Protein AF-A0A953NSC0-F1 (afdb_monomer_lite)

Radius of gyration: 33.38 Å; chains: 1; bounding box: 67×39×106 Å

Sequence (121 aa):
MSVDGAHSLRSRTGDKSFRGQRAGSAKAGRRREHPPHIDALIRLVSVRIVRLAELILRIGTLTFQDRFGVRPTDLRILVMLGAYQPISVNEVSRRTHIDKAWISRSLRGLLHRQLITKPAH

Foldseek 3Di:
DDDDDDDDDDDDDDDDPPDDPPPPPPPPPPPPPDDPVVVVVCPDPVNVVVVVVVVVLQVVCVVVCVPQVADSVLVLLVVCCVPPPVDDLVRSCVVVVNDSVVSVVSVVVCVVSVVDDDPDD

Structure (mmCIF, N/CA/C/O backbone):
data_AF-A0A953NSC0-F1
#
_entry.id   AF-A0A953NSC0-F1
#
loop_
_atom_site.group_PDB
_atom_site.id
_atom_site.type_symbol
_atom_site.label_atom_id
_atom_site.label_alt_id
_atom_site.label_comp_id
_atom_site.label_asym_id
_atom_site.label_entity_id
_atom_site.label_seq_id
_atom_site.pdbx_PDB_ins_code
_atom_site.Cartn_x
_atom_site.Cartn_y
_atom_site.Cartn_z
_atom_site.occupancy
_atom_site.B_iso_or_equiv
_atom_site.auth_seq_id
_atom_site.auth_comp_id
_atom_site.auth_asym_id
_atom_site.auth_atom_id
_atom_site.pdbx_PDB_model_num
ATOM 1 N N . MET A 1 1 ? -46.431 -26.267 -74.997 1.00 28.23 1 MET A N 1
ATOM 2 C CA . MET A 1 1 ? -45.895 -27.252 -75.961 1.00 28.23 1 MET A CA 1
ATOM 3 C C . MET A 1 1 ? -45.558 -26.484 -77.237 1.00 28.23 1 MET A C 1
ATOM 5 O O . MET A 1 1 ? -46.385 -25.671 -77.619 1.00 28.23 1 MET A O 1
ATOM 9 N N . SER A 1 2 ? -44.362 -26.708 -77.803 1.00 26.59 2 SER A N 1
ATOM 10 C CA . SER A 1 2 ? -43.721 -26.027 -78.961 1.00 26.59 2 SER A CA 1
ATOM 11 C C . SER A 1 2 ? -43.294 -24.565 -78.761 1.00 26.59 2 SER A C 1
ATOM 13 O O . SER A 1 2 ? -44.138 -23.693 -78.625 1.00 26.59 2 SER A O 1
ATOM 15 N N . VAL A 1 3 ? -42.021 -24.316 -78.422 1.00 35.12 3 VAL A N 1
ATOM 16 C CA . VAL A 1 3 ? -40.799 -24.098 -79.250 1.00 35.12 3 VAL A CA 1
ATOM 17 C C . VAL A 1 3 ? -40.758 -22.749 -79.968 1.00 35.12 3 VAL A C 1
ATOM 19 O O . VAL A 1 3 ? -41.579 -22.512 -80.841 1.00 35.12 3 VAL A O 1
ATOM 22 N N . ASP A 1 4 ? -39.743 -21.932 -79.654 1.00 32.50 4 ASP A N 1
ATOM 23 C CA . ASP A 1 4 ? -38.923 -21.294 -80.691 1.00 32.50 4 ASP A CA 1
ATOM 24 C C . ASP A 1 4 ? -37.557 -20.797 -80.163 1.00 32.50 4 ASP A C 1
ATOM 26 O O . ASP A 1 4 ? -37.447 -20.333 -79.027 1.00 32.50 4 ASP A O 1
ATOM 30 N N . GLY A 1 5 ? -36.538 -20.872 -81.027 1.00 35.00 5 GLY A N 1
ATOM 31 C CA . GLY A 1 5 ? -35.432 -19.910 -81.066 1.00 35.00 5 GLY A CA 1
ATOM 32 C C . GLY A 1 5 ? -34.146 -20.187 -80.280 1.00 35.00 5 GLY A C 1
ATOM 33 O O . GLY A 1 5 ? -33.840 -19.491 -79.316 1.00 35.00 5 GLY A O 1
ATOM 34 N N . ALA A 1 6 ? -33.308 -21.107 -80.767 1.00 31.47 6 ALA A N 1
ATOM 35 C CA . ALA A 1 6 ? -31.874 -21.133 -80.464 1.00 31.47 6 ALA A CA 1
ATOM 36 C C . ALA A 1 6 ? -31.083 -20.263 -81.461 1.00 31.47 6 ALA A C 1
ATOM 38 O O . ALA A 1 6 ? -31.287 -20.399 -82.660 1.00 31.47 6 ALA A O 1
ATOM 39 N N . HIS A 1 7 ? -30.168 -19.418 -80.966 1.00 34.94 7 HIS A N 1
ATOM 40 C CA . HIS A 1 7 ? -28.773 -19.207 -81.421 1.00 34.94 7 HIS A CA 1
ATOM 41 C C . HIS A 1 7 ? -28.246 -17.877 -80.840 1.00 34.94 7 HIS A C 1
ATOM 43 O O . HIS A 1 7 ? -28.699 -16.795 -81.177 1.00 34.94 7 HIS A O 1
ATOM 49 N N . SER A 1 8 ? -27.407 -17.942 -79.805 1.00 35.19 8 SER A N 1
ATOM 50 C CA . SER A 1 8 ? -25.935 -17.911 -79.887 1.00 35.19 8 SER A CA 1
ATOM 51 C C . SER A 1 8 ? -25.354 -16.501 -80.054 1.00 35.19 8 SER A C 1
ATOM 53 O O . SER A 1 8 ? -25.203 -15.999 -81.164 1.00 35.19 8 SER A O 1
ATOM 55 N N . LEU A 1 9 ? -24.867 -15.950 -78.939 1.00 36.09 9 LEU A N 1
ATOM 56 C CA . LEU A 1 9 ? -23.635 -15.169 -78.930 1.00 36.09 9 LEU A CA 1
ATOM 57 C C . LEU A 1 9 ? -22.701 -15.749 -77.864 1.00 36.09 9 LEU A C 1
ATOM 59 O O . LEU A 1 9 ? -22.954 -15.723 -76.661 1.00 36.09 9 LEU A O 1
ATOM 63 N N . ARG A 1 10 ? -21.640 -16.367 -78.381 1.00 35.72 10 ARG A N 1
ATOM 64 C CA . ARG A 1 10 ? -20.483 -16.911 -77.679 1.00 35.72 10 ARG A CA 1
ATOM 65 C C . ARG A 1 10 ? -19.761 -15.825 -76.876 1.00 35.72 10 ARG A C 1
ATOM 67 O O . ARG A 1 10 ? -19.436 -14.785 -77.424 1.00 35.72 10 ARG A O 1
ATOM 74 N N . SER A 1 11 ? -19.413 -16.203 -75.643 1.00 38.94 11 SER A N 1
ATOM 75 C CA . SER A 1 11 ? -18.080 -16.137 -75.010 1.00 38.94 11 SER A CA 1
ATOM 76 C C . SER A 1 11 ? -17.317 -14.800 -75.057 1.00 38.94 11 SER A C 1
ATOM 78 O O . SER A 1 11 ? -17.037 -14.272 -76.122 1.00 38.94 11 SER A O 1
ATOM 80 N N . ARG A 1 12 ? -16.768 -14.296 -73.955 1.00 38.84 12 ARG A N 1
ATOM 81 C CA . ARG A 1 12 ? -15.705 -14.953 -73.182 1.00 38.84 12 ARG A CA 1
ATOM 82 C C . ARG A 1 12 ? -15.463 -14.131 -71.907 1.00 38.84 12 ARG A C 1
ATOM 84 O O . ARG A 1 12 ? -15.381 -12.916 -71.991 1.00 38.84 12 ARG A O 1
ATOM 91 N N . THR A 1 13 ? -15.317 -14.850 -70.792 1.00 38.50 13 THR A N 1
ATOM 92 C CA . THR A 1 13 ? -14.161 -14.780 -69.871 1.00 38.50 13 THR A CA 1
ATOM 93 C C . THR A 1 13 ? -13.780 -13.393 -69.335 1.00 38.50 13 THR A C 1
ATOM 95 O O . THR A 1 13 ? -13.390 -12.520 -70.085 1.00 38.50 13 THR A O 1
ATOM 98 N N . GLY A 1 14 ? -13.738 -13.125 -68.039 1.00 36.66 14 GLY A N 1
ATOM 99 C CA . GLY A 1 14 ? -13.694 -13.993 -66.882 1.00 36.66 14 GLY A CA 1
ATOM 100 C C . GLY A 1 14 ? -13.099 -13.204 -65.716 1.00 36.66 14 GLY A C 1
ATOM 101 O O . GLY A 1 14 ? -12.628 -12.083 -65.873 1.00 36.66 14 GLY A O 1
ATOM 102 N N . ASP A 1 15 ? -13.100 -13.873 -64.579 1.00 40.59 15 ASP A N 1
ATOM 103 C CA . ASP A 1 15 ? -12.373 -13.560 -63.359 1.00 40.59 15 ASP A CA 1
ATOM 104 C C . ASP A 1 15 ? -12.991 -12.562 -62.365 1.00 40.59 15 ASP A C 1
ATOM 106 O O . ASP A 1 15 ? -13.062 -11.344 -62.526 1.00 40.59 15 ASP A O 1
ATOM 110 N N . LYS A 1 16 ? -13.426 -13.172 -61.265 1.00 50.53 16 LYS A N 1
ATOM 111 C CA . LYS A 1 16 ? -13.899 -12.559 -60.038 1.00 50.53 16 LYS A CA 1
ATOM 112 C C . LYS A 1 16 ? -12.666 -12.231 -59.200 1.00 50.53 16 LYS A C 1
ATOM 114 O O . LYS A 1 16 ? -12.205 -13.084 -58.448 1.00 50.53 16 LYS A O 1
ATOM 119 N N . SER A 1 17 ? -12.182 -10.994 -59.229 1.00 41.62 17 SER A N 1
ATOM 120 C CA . SER A 1 17 ? -11.250 -10.528 -58.196 1.00 41.62 17 SER A CA 1
ATOM 121 C C . SER A 1 17 ? -12.015 -9.838 -57.064 1.00 41.62 17 SER A C 1
ATOM 123 O O . SER A 1 17 ? -12.226 -8.628 -57.020 1.00 41.62 17 SER A O 1
ATOM 125 N N . PHE A 1 18 ? -12.439 -10.651 -56.095 1.00 40.41 18 PHE A N 1
ATOM 126 C CA . PHE A 1 18 ? -12.735 -10.184 -54.745 1.00 40.41 18 PHE A CA 1
ATOM 127 C C . PHE A 1 18 ? -11.445 -9.593 -54.155 1.00 40.41 18 PHE A C 1
ATOM 129 O O . PHE A 1 18 ? -10.585 -10.315 -53.656 1.00 40.41 18 PHE A O 1
ATOM 136 N N . ARG A 1 19 ? -11.303 -8.266 -54.186 1.00 46.50 19 ARG A N 1
ATOM 137 C CA . ARG A 1 19 ? -10.311 -7.557 -53.367 1.00 46.50 19 ARG A CA 1
ATOM 138 C C . ARG A 1 19 ? -10.987 -6.464 -52.558 1.00 46.50 19 ARG A C 1
ATOM 140 O O . ARG A 1 19 ? -10.723 -5.278 -52.713 1.00 46.50 19 ARG A O 1
ATOM 147 N N . GLY A 1 20 ? -11.856 -6.899 -51.647 1.00 43.19 20 GLY A N 1
ATOM 148 C CA . GLY A 1 20 ? -12.209 -6.098 -50.484 1.00 43.19 20 GLY A CA 1
ATOM 149 C C . GLY A 1 20 ? -10.935 -5.820 -49.692 1.00 43.19 20 GLY A C 1
ATOM 150 O O . GLY A 1 20 ? -10.330 -6.733 -49.130 1.00 43.19 20 GLY A O 1
ATOM 151 N N . GLN A 1 21 ? -10.508 -4.560 -49.688 1.00 52.69 21 GLN A N 1
ATOM 152 C CA . GLN A 1 21 ? -9.470 -4.046 -48.805 1.00 52.69 21 GLN A CA 1
ATOM 153 C C . GLN A 1 21 ? -9.892 -4.273 -47.350 1.00 52.69 21 GLN A C 1
ATOM 155 O O . GLN A 1 21 ? -10.543 -3.441 -46.728 1.00 52.69 21 GLN A O 1
ATOM 160 N N . ARG A 1 22 ? -9.481 -5.399 -46.768 1.00 48.12 22 ARG A N 1
ATOM 161 C CA . ARG A 1 22 ? -9.311 -5.504 -45.321 1.00 48.12 22 ARG A CA 1
ATOM 162 C C . ARG A 1 22 ? -7.954 -4.908 -44.976 1.00 48.12 22 ARG A C 1
ATOM 164 O O . ARG A 1 22 ? -7.007 -5.626 -44.683 1.00 48.12 22 ARG A O 1
ATOM 171 N N . ALA A 1 23 ? -7.873 -3.581 -44.972 1.00 48.88 23 ALA A N 1
ATOM 172 C CA . ALA A 1 23 ? -6.820 -2.863 -44.259 1.00 48.88 23 ALA A CA 1
ATOM 173 C C . ALA A 1 23 ? -7.124 -2.869 -42.748 1.00 48.88 23 ALA A C 1
ATOM 175 O O . ALA A 1 23 ? -7.148 -1.841 -42.083 1.00 48.88 23 ALA A O 1
ATOM 176 N N . GLY A 1 24 ? -7.358 -4.060 -42.193 1.00 43.84 24 GLY A N 1
ATOM 177 C CA . GLY A 1 24 ? -7.169 -4.315 -40.775 1.00 43.84 24 GLY A CA 1
ATOM 178 C C . GLY A 1 24 ? -5.680 -4.526 -40.568 1.00 43.84 24 GLY A C 1
ATOM 179 O O . GLY A 1 24 ? -5.243 -5.658 -40.385 1.00 43.84 24 GLY A O 1
ATOM 180 N N . SER A 1 25 ? -4.897 -3.447 -40.678 1.00 51.19 25 SER A N 1
ATOM 181 C CA . SER A 1 25 ? -3.518 -3.466 -40.208 1.00 51.19 25 SER A CA 1
ATOM 182 C C . SER A 1 25 ? -3.596 -3.773 -38.725 1.00 51.19 25 SER A C 1
ATOM 184 O O . SER A 1 25 ? -4.056 -2.960 -37.917 1.00 51.19 25 SER A O 1
ATOM 186 N N . ALA A 1 26 ? -3.253 -5.013 -38.401 1.00 50.41 26 ALA A N 1
ATOM 187 C CA . ALA A 1 26 ? -3.058 -5.461 -37.052 1.00 50.41 26 ALA A CA 1
ATOM 188 C C . ALA A 1 26 ? -2.252 -4.381 -36.325 1.00 50.41 26 ALA A C 1
ATOM 190 O O . ALA A 1 26 ? -1.131 -4.057 -36.720 1.00 50.41 26 ALA A O 1
ATOM 191 N N . LYS A 1 27 ? -2.794 -3.854 -35.224 1.00 52.59 27 LYS A N 1
ATOM 192 C CA . LYS A 1 27 ? -1.971 -3.337 -34.128 1.00 52.59 27 LYS A CA 1
ATOM 193 C C . LYS A 1 27 ? -1.177 -4.525 -33.566 1.00 52.59 27 LYS A C 1
ATOM 195 O O . LYS A 1 27 ? -1.391 -4.949 -32.437 1.00 52.59 27 LYS A O 1
ATOM 200 N N . ALA A 1 28 ? -0.282 -5.094 -34.374 1.00 50.09 28 ALA A N 1
ATOM 201 C CA . ALA A 1 28 ? 0.858 -5.841 -33.903 1.00 50.09 28 ALA A CA 1
ATOM 202 C C . ALA A 1 28 ? 1.559 -4.866 -32.966 1.00 50.09 28 ALA A C 1
ATOM 204 O O . ALA A 1 28 ? 1.994 -3.791 -33.388 1.00 50.09 28 ALA A O 1
ATOM 205 N N . GLY A 1 29 ? 1.472 -5.158 -31.667 1.00 50.88 29 GLY A N 1
ATOM 206 C CA . GLY A 1 29 ? 1.947 -4.271 -30.623 1.00 50.88 29 GLY A CA 1
ATOM 207 C C . GLY A 1 29 ? 3.334 -3.795 -31.004 1.00 50.88 29 GLY A C 1
ATOM 208 O O . GLY A 1 29 ? 4.211 -4.625 -31.232 1.00 50.88 29 GLY A O 1
ATOM 209 N N . ARG A 1 30 ? 3.507 -2.472 -31.131 1.00 58.94 30 ARG A N 1
ATOM 210 C CA . ARG A 1 30 ? 4.827 -1.860 -31.267 1.00 58.94 30 ARG A CA 1
ATOM 211 C C . ARG A 1 30 ? 5.684 -2.486 -30.180 1.00 58.94 30 ARG A C 1
ATOM 213 O O . ARG A 1 30 ? 5.488 -2.180 -29.001 1.00 58.94 30 ARG A O 1
ATOM 220 N N . ARG A 1 31 ? 6.566 -3.407 -30.566 1.00 60.00 31 ARG A N 1
ATOM 221 C CA . ARG A 1 31 ? 7.624 -3.910 -29.706 1.00 60.00 31 ARG A CA 1
ATOM 222 C C . ARG A 1 31 ? 8.379 -2.642 -29.354 1.00 60.00 31 ARG A C 1
ATOM 224 O O . ARG A 1 31 ? 8.949 -2.013 -30.236 1.00 60.00 31 ARG A O 1
ATOM 231 N N . ARG A 1 32 ? 8.181 -2.138 -28.135 1.00 68.38 32 ARG A N 1
ATOM 232 C CA . ARG A 1 32 ? 8.808 -0.889 -27.710 1.00 68.38 32 ARG A CA 1
ATOM 233 C C . ARG A 1 32 ? 10.295 -1.199 -27.673 1.00 68.38 32 ARG A C 1
ATOM 235 O O . ARG A 1 32 ? 10.747 -1.887 -26.763 1.00 68.38 32 ARG A O 1
ATOM 242 N N . GLU A 1 33 ? 11.000 -0.812 -28.725 1.00 73.38 33 GLU A N 1
ATOM 243 C CA . GLU A 1 33 ? 12.450 -0.879 -28.782 1.00 73.38 33 GLU A CA 1
ATOM 244 C C . GLU A 1 33 ? 12.944 0.184 -27.810 1.00 73.38 33 GLU A C 1
ATOM 246 O O . GLU A 1 33 ? 12.802 1.384 -28.048 1.00 73.38 33 GLU A O 1
ATOM 251 N N . HIS A 1 34 ? 13.381 -0.260 -26.634 1.00 77.44 34 HIS A N 1
ATOM 252 C CA . HIS A 1 34 ? 13.963 0.641 -25.658 1.00 77.44 34 HIS A CA 1
ATOM 253 C C . HIS A 1 34 ? 15.433 0.865 -26.026 1.00 77.44 34 HIS A C 1
ATOM 255 O O . HIS A 1 34 ? 16.075 -0.028 -26.582 1.00 77.44 34 HIS A O 1
ATOM 261 N N . PRO A 1 35 ? 15.999 2.034 -25.696 1.00 84.44 35 PRO A N 1
ATOM 262 C CA . PRO A 1 35 ? 17.437 2.229 -25.781 1.00 84.44 35 PRO A CA 1
ATOM 263 C C . PRO A 1 35 ? 18.201 1.134 -25.003 1.00 84.44 35 PRO A C 1
ATOM 265 O O . PRO A 1 35 ? 17.733 0.723 -23.935 1.00 84.44 35 PRO A O 1
ATOM 268 N N . PRO A 1 36 ? 19.400 0.708 -25.447 1.00 81.75 36 PRO A N 1
ATOM 269 C CA . PRO A 1 36 ? 20.133 -0.416 -24.846 1.00 81.75 36 PRO A CA 1
ATOM 270 C C . PRO A 1 36 ? 20.381 -0.287 -23.333 1.00 81.75 36 PRO A C 1
ATOM 272 O O . PRO A 1 36 ? 20.369 -1.278 -22.603 1.00 81.75 36 PRO A O 1
ATOM 275 N N . HIS A 1 37 ? 20.563 0.941 -22.838 1.00 85.19 37 HIS A N 1
ATOM 276 C CA . HIS A 1 37 ? 20.753 1.209 -21.412 1.00 85.19 37 HIS A CA 1
ATOM 277 C C . HIS A 1 37 ? 19.481 0.955 -20.584 1.00 85.19 37 HIS A C 1
ATOM 279 O O . HIS A 1 37 ? 19.568 0.503 -19.446 1.00 85.19 37 HIS A O 1
ATOM 285 N N . ILE A 1 38 ? 18.291 1.178 -21.150 1.00 87.06 38 ILE A N 1
ATOM 286 C CA . ILE A 1 38 ? 17.016 0.872 -20.489 1.00 87.06 38 ILE A CA 1
ATOM 287 C C . ILE A 1 38 ? 16.803 -0.640 -20.419 1.00 87.06 38 ILE A C 1
ATOM 289 O O . ILE A 1 38 ? 16.382 -1.151 -19.381 1.00 87.06 38 ILE A O 1
ATOM 293 N N . ASP A 1 39 ? 17.145 -1.372 -21.480 1.00 85.56 39 ASP A N 1
ATOM 294 C CA . ASP A 1 39 ? 17.072 -2.835 -21.476 1.00 85.56 39 ASP A CA 1
ATOM 295 C C . ASP A 1 39 ? 17.994 -3.448 -20.416 1.00 85.56 39 ASP A C 1
ATOM 297 O O . ASP A 1 39 ? 17.608 -4.408 -19.745 1.00 85.56 39 ASP A O 1
ATOM 301 N N . ALA A 1 40 ? 19.180 -2.870 -20.208 1.00 86.06 40 ALA A N 1
ATOM 302 C CA . ALA A 1 40 ? 20.071 -3.269 -19.123 1.00 86.06 40 ALA A CA 1
ATOM 303 C C . ALA A 1 40 ? 19.413 -3.074 -17.743 1.00 86.06 40 ALA A C 1
ATOM 305 O O . ALA A 1 40 ? 19.425 -3.998 -16.929 1.00 86.06 40 ALA A O 1
ATOM 306 N N . LEU A 1 41 ? 18.755 -1.931 -17.504 1.00 87.50 41 LEU A N 1
ATOM 307 C CA . LEU A 1 41 ? 18.015 -1.674 -16.260 1.00 87.50 41 LEU A CA 1
ATOM 308 C C . LEU A 1 41 ? 16.838 -2.642 -16.066 1.00 87.50 41 LEU A C 1
ATOM 310 O O . LEU A 1 41 ? 16.621 -3.138 -14.962 1.00 87.50 41 LEU A O 1
ATOM 314 N N . ILE A 1 42 ? 16.095 -2.959 -17.130 1.00 86.19 42 ILE A N 1
ATOM 315 C CA . ILE A 1 42 ? 14.975 -3.915 -17.085 1.00 86.19 42 ILE A CA 1
ATOM 316 C C . ILE A 1 42 ? 15.461 -5.332 -16.745 1.00 86.19 42 ILE A C 1
ATOM 318 O O . ILE A 1 42 ? 14.743 -6.097 -16.095 1.00 86.19 42 ILE A O 1
ATOM 322 N N . ARG A 1 43 ? 16.674 -5.696 -17.177 1.00 88.62 43 ARG A N 1
ATOM 323 C CA . ARG A 1 43 ? 17.275 -7.012 -16.920 1.00 88.62 43 ARG A CA 1
ATOM 324 C C . ARG A 1 43 ? 17.820 -7.169 -15.503 1.00 88.62 43 ARG A C 1
ATOM 326 O O . ARG A 1 43 ? 18.037 -8.311 -15.096 1.00 88.62 43 ARG A O 1
ATOM 333 N N . LEU A 1 44 ? 17.997 -6.082 -14.747 1.00 94.88 44 LEU A N 1
ATOM 334 C CA . LEU A 1 44 ? 18.451 -6.152 -13.360 1.00 94.88 44 LEU A CA 1
ATOM 335 C C . LEU A 1 44 ? 17.522 -7.041 -12.530 1.00 94.88 44 LEU A C 1
ATOM 337 O O . LEU A 1 44 ? 16.304 -6.842 -12.482 1.00 94.88 44 LEU A O 1
ATOM 341 N N . VAL A 1 45 ? 18.118 -8.007 -11.830 1.00 91.06 45 VAL A N 1
ATOM 342 C CA . VAL A 1 45 ? 17.391 -8.962 -10.984 1.00 91.06 45 VAL A CA 1
ATOM 343 C C . VAL A 1 45 ? 16.551 -8.224 -9.941 1.00 91.06 45 VAL A C 1
ATOM 345 O O . VAL A 1 45 ? 15.370 -8.526 -9.791 1.00 91.06 45 VAL A O 1
ATOM 348 N N . SER A 1 46 ? 17.105 -7.187 -9.308 1.00 89.75 46 SER A N 1
ATOM 349 C CA . SER A 1 46 ? 16.401 -6.372 -8.312 1.00 89.75 46 SER A CA 1
ATOM 350 C C . SER A 1 46 ? 15.127 -5.733 -8.871 1.00 89.75 46 SER A C 1
ATOM 352 O O . SER A 1 46 ? 14.075 -5.804 -8.241 1.00 89.75 46 SER A O 1
ATOM 354 N N . VAL A 1 47 ? 15.180 -5.177 -10.087 1.00 91.25 47 VAL A N 1
ATOM 355 C CA . VAL A 1 47 ? 14.015 -4.555 -10.743 1.00 91.25 47 VAL A CA 1
ATOM 356 C C . VAL A 1 47 ? 12.942 -5.600 -11.051 1.00 91.25 47 VAL A C 1
ATOM 358 O O . VAL A 1 47 ? 11.750 -5.353 -10.860 1.00 91.25 47 VAL A O 1
ATOM 361 N N . ARG A 1 48 ? 13.349 -6.794 -11.491 1.00 91.25 48 ARG A N 1
ATOM 362 C CA . ARG A 1 48 ? 12.420 -7.898 -11.763 1.00 91.25 48 ARG A CA 1
ATOM 363 C C . ARG A 1 48 ? 11.766 -8.418 -10.487 1.00 91.25 48 ARG A C 1
ATOM 365 O O . ARG A 1 48 ? 10.563 -8.656 -10.503 1.00 91.25 48 ARG A O 1
ATOM 372 N N . ILE A 1 49 ? 12.519 -8.546 -9.395 1.00 94.69 49 ILE A N 1
ATOM 373 C CA . ILE A 1 49 ? 11.988 -8.958 -8.089 1.00 94.69 49 ILE A CA 1
ATOM 374 C C . ILE A 1 49 ? 10.966 -7.940 -7.583 1.00 94.69 49 ILE A C 1
ATOM 376 O O . ILE A 1 49 ? 9.866 -8.336 -7.206 1.00 94.69 49 ILE A O 1
ATOM 380 N N . VAL A 1 50 ? 11.285 -6.642 -7.632 1.00 91.00 50 VAL A N 1
ATOM 381 C CA . VAL A 1 50 ? 10.345 -5.581 -7.234 1.00 91.00 50 VAL A CA 1
ATOM 382 C C . VAL A 1 50 ? 9.059 -5.673 -8.052 1.00 91.00 50 VAL A C 1
ATOM 384 O O . VAL A 1 50 ? 7.974 -5.738 -7.479 1.00 91.00 50 VAL A O 1
ATOM 387 N N . ARG A 1 51 ? 9.169 -5.792 -9.381 1.00 90.50 51 ARG A N 1
ATOM 388 C CA . ARG A 1 51 ? 8.002 -5.917 -10.264 1.00 90.50 51 ARG A CA 1
ATOM 389 C C . ARG A 1 51 ? 7.174 -7.169 -9.968 1.00 90.50 51 ARG A C 1
ATOM 391 O O . ARG A 1 51 ? 5.950 -7.103 -9.977 1.00 90.50 51 ARG A O 1
ATOM 398 N N . LEU A 1 52 ? 7.816 -8.309 -9.710 1.00 93.25 52 LEU A N 1
ATOM 399 C CA . LEU A 1 52 ? 7.116 -9.540 -9.336 1.00 93.25 52 LEU A CA 1
ATOM 400 C C . LEU A 1 52 ? 6.387 -9.386 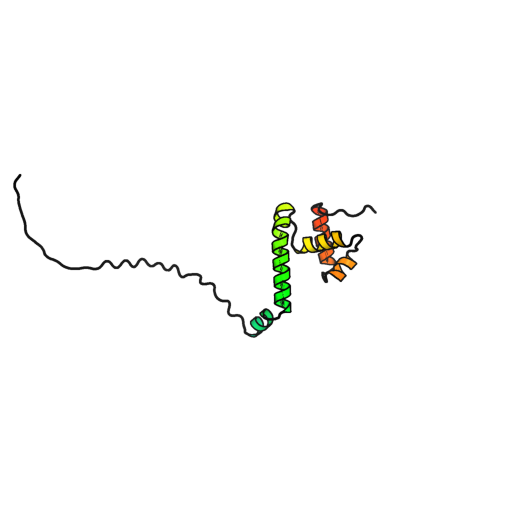-8.000 1.00 93.25 52 LEU A C 1
ATOM 402 O O . LEU A 1 52 ? 5.216 -9.743 -7.907 1.00 93.25 52 LEU A O 1
ATOM 406 N N . ALA A 1 53 ? 7.039 -8.807 -6.991 1.00 89.06 53 ALA A N 1
ATOM 407 C CA . ALA A 1 53 ? 6.423 -8.551 -5.695 1.00 89.06 53 ALA A CA 1
ATOM 408 C C . ALA A 1 53 ? 5.214 -7.607 -5.815 1.00 89.06 53 ALA A C 1
ATOM 410 O O . ALA A 1 53 ? 4.174 -7.854 -5.208 1.00 89.06 53 ALA A O 1
ATOM 411 N N . GLU A 1 54 ? 5.319 -6.556 -6.632 1.00 87.19 54 GLU A N 1
ATOM 412 C CA . GLU A 1 54 ? 4.210 -5.642 -6.927 1.00 87.19 54 GLU A CA 1
ATOM 413 C C . GLU A 1 54 ? 3.048 -6.341 -7.639 1.00 87.19 54 GLU A C 1
ATOM 415 O O . GLU A 1 54 ? 1.892 -6.100 -7.295 1.00 87.19 54 GLU A O 1
ATOM 420 N N . LEU A 1 55 ? 3.333 -7.228 -8.598 1.00 89.00 55 LEU A N 1
ATOM 421 C CA . LEU A 1 55 ? 2.305 -8.006 -9.292 1.00 89.00 55 LEU A CA 1
ATOM 422 C C . LEU A 1 55 ? 1.589 -8.973 -8.349 1.00 89.00 55 LEU A C 1
ATOM 424 O O . LEU A 1 55 ? 0.361 -8.999 -8.343 1.00 89.00 55 LEU A O 1
ATOM 428 N N . ILE A 1 56 ? 2.329 -9.717 -7.524 1.00 88.75 56 ILE A N 1
ATOM 429 C CA . ILE A 1 56 ? 1.751 -10.623 -6.519 1.00 88.75 56 ILE A CA 1
ATOM 430 C C . 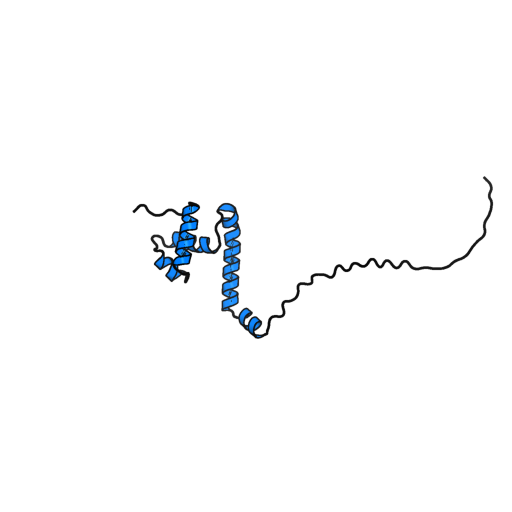ILE A 1 56 ? 0.865 -9.833 -5.554 1.00 88.75 56 ILE A C 1
ATOM 432 O O . ILE A 1 56 ? -0.271 -10.224 -5.294 1.00 88.75 56 ILE A O 1
ATOM 436 N N . LEU A 1 57 ? 1.347 -8.684 -5.076 1.00 83.69 57 LEU A N 1
ATOM 437 C CA . LEU A 1 57 ? 0.579 -7.825 -4.183 1.00 83.69 57 LEU A CA 1
ATOM 438 C C . LEU A 1 57 ? -0.689 -7.290 -4.862 1.00 83.69 57 LEU A C 1
ATOM 440 O O . LEU A 1 57 ? -1.751 -7.281 -4.248 1.00 83.69 57 LEU A O 1
ATOM 444 N N . ARG A 1 58 ? -0.603 -6.888 -6.136 1.00 83.50 58 ARG A N 1
ATOM 445 C CA . ARG A 1 58 ? -1.755 -6.423 -6.919 1.00 83.50 58 ARG A CA 1
ATOM 446 C C . ARG A 1 58 ? -2.790 -7.528 -7.124 1.00 83.50 58 ARG A C 1
ATOM 448 O O . ARG A 1 58 ? -3.980 -7.262 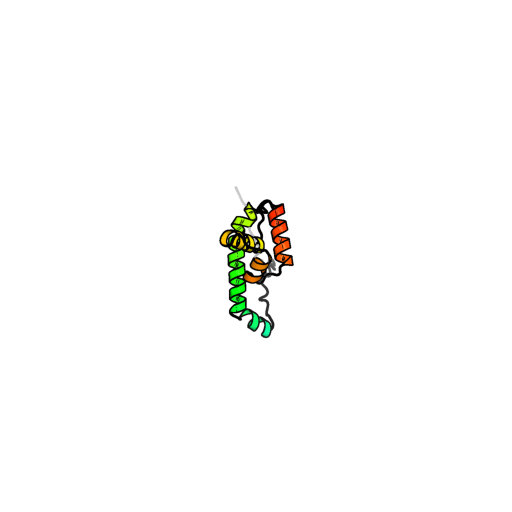-6.994 1.00 83.50 58 ARG A O 1
ATOM 455 N N . ILE A 1 59 ? -2.357 -8.755 -7.403 1.00 84.75 59 ILE A N 1
ATOM 456 C CA . ILE A 1 59 ? -3.258 -9.912 -7.496 1.00 84.75 59 ILE A CA 1
ATOM 457 C C . ILE A 1 59 ? -3.927 -10.155 -6.142 1.00 84.75 59 ILE A C 1
ATOM 459 O O . ILE A 1 59 ? -5.148 -10.252 -6.081 1.00 84.75 59 ILE A O 1
ATOM 463 N N . GLY A 1 60 ? -3.151 -10.151 -5.052 1.00 77.62 60 GLY A N 1
ATOM 464 C CA . GLY A 1 60 ? -3.685 -10.270 -3.695 1.00 77.62 60 GLY A CA 1
ATOM 465 C C . GLY A 1 60 ? -4.719 -9.191 -3.373 1.00 77.62 60 GLY A C 1
ATOM 466 O O . GLY A 1 60 ? -5.695 -9.460 -2.681 1.00 77.62 60 GLY A O 1
ATOM 467 N N . THR A 1 61 ? -4.563 -7.985 -3.927 1.00 78.62 61 THR A N 1
ATOM 468 C CA . THR A 1 61 ? -5.530 -6.904 -3.718 1.00 78.62 61 THR A CA 1
ATOM 469 C C . THR A 1 61 ? -6.823 -7.052 -4.487 1.00 78.62 61 THR A C 1
ATOM 471 O O . THR A 1 61 ? -7.771 -6.414 -4.072 1.00 78.62 61 THR A O 1
ATOM 474 N N . LEU A 1 62 ? -6.929 -7.879 -5.531 1.00 80.06 62 LEU A N 1
ATOM 475 C CA . LEU A 1 62 ? -8.196 -8.029 -6.263 1.00 80.06 62 LEU A CA 1
ATOM 476 C C . LEU A 1 62 ? -9.334 -8.444 -5.315 1.00 80.06 62 LEU A C 1
ATOM 478 O O . LEU A 1 62 ? -10.394 -7.828 -5.305 1.00 80.06 62 LEU A O 1
ATOM 482 N N . THR A 1 63 ? -9.058 -9.375 -4.401 1.00 73.19 63 THR A N 1
ATOM 483 C CA . THR A 1 63 ? -10.025 -9.834 -3.393 1.00 73.19 63 THR A CA 1
ATOM 484 C C . THR A 1 63 ? -10.405 -8.749 -2.375 1.00 73.19 63 THR A C 1
ATOM 486 O O . THR A 1 63 ? -11.536 -8.713 -1.893 1.00 73.19 63 THR A O 1
ATOM 489 N N . PHE A 1 64 ? -9.473 -7.855 -2.023 1.00 72.12 64 PHE A N 1
ATOM 490 C CA . PHE A 1 64 ? -9.688 -6.824 -0.996 1.00 72.12 64 PHE A CA 1
ATOM 491 C C . PHE A 1 64 ? -10.130 -5.473 -1.566 1.00 72.12 64 PHE A C 1
ATOM 493 O O . PHE A 1 64 ? -10.778 -4.693 -0.871 1.00 72.12 64 PHE A O 1
ATOM 500 N N . GLN A 1 65 ? -9.788 -5.177 -2.814 1.00 76.25 65 GLN A N 1
ATOM 501 C CA . GLN A 1 65 ? -10.146 -3.941 -3.487 1.00 76.25 65 GLN A CA 1
ATOM 502 C C . GLN A 1 65 ? -11.638 -3.950 -3.805 1.00 76.25 65 GLN A C 1
ATOM 504 O O . GLN A 1 65 ? -12.316 -2.983 -3.473 1.00 76.25 65 GLN A O 1
ATOM 509 N N . ASP A 1 66 ? -12.156 -5.053 -4.344 1.00 74.81 66 ASP A N 1
ATOM 510 C CA . ASP A 1 66 ? -13.573 -5.159 -4.699 1.00 74.81 66 ASP A CA 1
ATOM 511 C C . ASP A 1 66 ? -14.471 -5.170 -3.456 1.00 74.81 66 ASP A C 1
ATOM 513 O O . ASP A 1 66 ? -15.550 -4.584 -3.455 1.00 74.81 66 ASP A O 1
ATOM 517 N N . ARG A 1 67 ? -14.004 -5.785 -2.361 1.00 74.25 67 ARG A N 1
ATOM 518 C CA . ARG A 1 67 ? -14.788 -5.922 -1.126 1.00 74.25 67 ARG A CA 1
ATOM 519 C C . ARG A 1 67 ? -14.649 -4.748 -0.154 1.00 74.25 67 ARG A C 1
ATOM 521 O O . ARG A 1 67 ? -15.604 -4.435 0.549 1.00 74.25 67 ARG A O 1
ATOM 528 N N . PHE A 1 68 ? -13.476 -4.119 -0.080 1.00 75.50 68 PHE A N 1
ATOM 529 C CA . PHE A 1 68 ? -13.151 -3.127 0.958 1.00 75.50 68 PHE A CA 1
ATOM 530 C C . PHE A 1 68 ? -12.537 -1.827 0.407 1.00 75.50 68 PHE A C 1
ATOM 532 O O . PHE A 1 68 ? -12.187 -0.933 1.179 1.00 75.50 68 PHE A O 1
ATOM 539 N N . GLY A 1 69 ? -12.360 -1.696 -0.913 1.00 80.19 69 GLY A N 1
ATOM 540 C CA . GLY A 1 69 ? -11.757 -0.508 -1.528 1.00 80.19 69 GLY A CA 1
ATOM 541 C C . GLY A 1 69 ? -10.294 -0.278 -1.125 1.00 80.19 69 GLY A C 1
ATOM 542 O O . GLY A 1 69 ? -9.830 0.865 -1.098 1.00 80.19 69 GLY A O 1
ATOM 543 N N . VAL A 1 70 ? -9.574 -1.340 -0.751 1.00 80.94 70 VAL A N 1
ATOM 544 C CA . VAL A 1 70 ? -8.197 -1.289 -0.230 1.00 80.94 70 VAL A CA 1
ATOM 545 C C . VAL A 1 70 ? -7.187 -1.320 -1.378 1.00 80.94 70 VAL A C 1
ATOM 547 O O . VAL A 1 70 ? -7.242 -2.186 -2.247 1.00 80.94 70 VAL A O 1
ATOM 550 N N . ARG A 1 71 ? -6.229 -0.385 -1.375 1.00 82.69 71 ARG A N 1
ATOM 551 C CA . ARG A 1 71 ? -5.134 -0.329 -2.362 1.00 82.69 71 ARG A CA 1
ATOM 552 C C . ARG A 1 71 ? -3.984 -1.278 -1.973 1.00 82.69 71 ARG A C 1
ATOM 554 O O . ARG A 1 71 ? -3.823 -1.558 -0.786 1.00 82.69 71 ARG A O 1
ATOM 561 N N . PRO A 1 72 ? -3.090 -1.676 -2.902 1.00 78.25 72 PRO A N 1
ATOM 562 C CA . PRO A 1 72 ? -1.908 -2.496 -2.586 1.00 78.25 72 PRO A CA 1
ATOM 563 C C . PRO A 1 72 ? -1.070 -1.999 -1.414 1.00 78.25 72 PRO A C 1
ATOM 565 O O . PRO A 1 72 ? -0.613 -2.765 -0.569 1.00 78.25 72 PRO A O 1
ATOM 568 N N . THR A 1 73 ? -0.895 -0.692 -1.328 1.00 79.31 73 THR A N 1
ATOM 569 C CA . THR A 1 73 ? -0.115 -0.076 -0.265 1.00 79.31 73 THR A CA 1
ATOM 570 C C . THR A 1 73 ? -0.873 0.011 1.064 1.00 79.31 73 THR A C 1
ATOM 572 O O . THR A 1 73 ? -0.252 -0.096 2.117 1.00 79.31 73 THR A O 1
ATOM 575 N N . ASP A 1 74 ? -2.204 0.127 1.030 1.00 86.12 74 ASP A N 1
ATOM 576 C CA . ASP A 1 74 ? -3.049 0.041 2.227 1.00 86.12 74 ASP A CA 1
ATOM 577 C C . ASP A 1 74 ? -2.994 -1.381 2.814 1.00 86.12 74 ASP A C 1
ATOM 579 O O . ASP A 1 74 ? -2.879 -1.547 4.026 1.00 86.12 74 ASP A O 1
ATOM 583 N N . LEU A 1 75 ? -2.981 -2.409 1.952 1.00 85.38 75 LEU A N 1
ATOM 584 C CA . LEU A 1 75 ? -2.845 -3.810 2.361 1.00 85.38 75 LEU A CA 1
ATOM 585 C C . LEU A 1 75 ? -1.524 -4.062 3.102 1.00 85.38 75 LEU A C 1
ATOM 587 O O . LEU A 1 75 ? -1.519 -4.729 4.132 1.00 85.38 75 LEU A O 1
ATOM 591 N N . ARG A 1 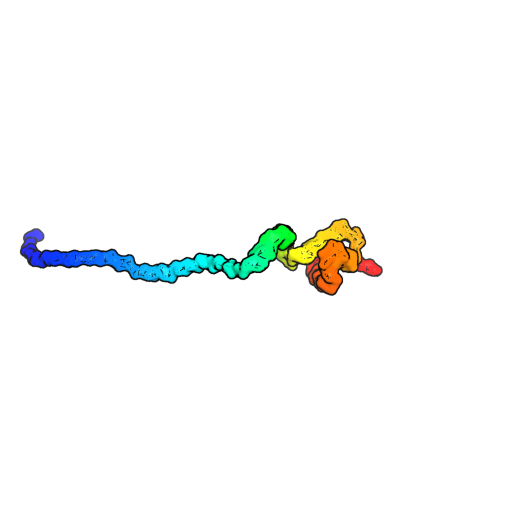76 ? -0.408 -3.485 2.633 1.00 85.06 76 ARG A N 1
ATOM 592 C CA . ARG A 1 76 ? 0.884 -3.579 3.340 1.00 85.06 76 ARG A CA 1
ATOM 593 C C . ARG A 1 76 ? 0.814 -2.999 4.750 1.00 85.06 76 ARG A C 1
ATOM 595 O O . ARG A 1 76 ? 1.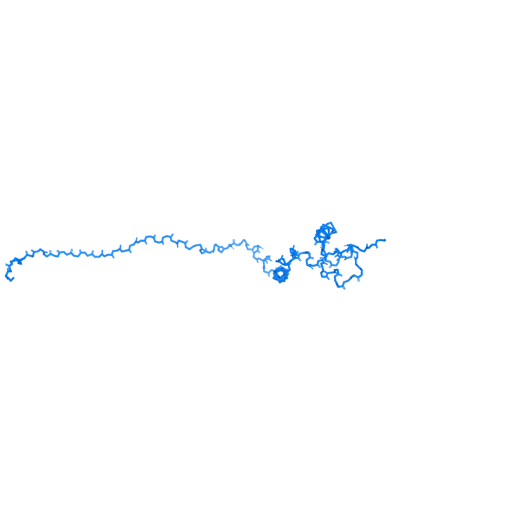352 -3.604 5.673 1.00 85.06 76 ARG A O 1
ATOM 602 N N . ILE A 1 77 ? 0.152 -1.854 4.926 1.00 88.62 77 ILE A N 1
ATOM 603 C CA . ILE A 1 77 ? -0.032 -1.263 6.257 1.00 88.62 77 ILE A CA 1
ATOM 604 C C . ILE A 1 77 ? -0.924 -2.154 7.117 1.00 88.62 77 ILE A C 1
ATOM 606 O O . ILE A 1 77 ? -0.561 -2.429 8.253 1.00 88.62 77 ILE A O 1
ATOM 610 N N . LEU A 1 78 ? -2.042 -2.652 6.585 1.00 88.50 78 LEU A N 1
ATOM 611 C CA . LEU A 1 78 ? -2.941 -3.549 7.316 1.00 88.50 78 LEU A CA 1
ATOM 612 C C . LEU A 1 78 ? -2.228 -4.820 7.795 1.00 88.50 78 LEU A C 1
ATOM 614 O O . LEU A 1 78 ? -2.387 -5.193 8.952 1.00 88.50 78 LEU A O 1
ATOM 618 N N . VAL A 1 79 ? -1.388 -5.435 6.955 1.00 88.31 79 VAL A N 1
ATOM 619 C CA . VAL A 1 79 ? -0.557 -6.588 7.349 1.00 88.31 79 VAL A CA 1
ATOM 620 C C . VAL A 1 79 ? 0.413 -6.211 8.471 1.00 88.31 79 VAL A C 1
ATOM 622 O O . VAL A 1 79 ? 0.536 -6.952 9.440 1.00 88.31 79 VAL A O 1
ATOM 625 N N . MET A 1 80 ? 1.072 -5.050 8.384 1.00 90.50 80 MET A N 1
ATOM 626 C CA . MET A 1 80 ? 1.991 -4.584 9.433 1.00 90.50 80 MET A CA 1
ATOM 627 C C . MET A 1 80 ? 1.278 -4.322 10.760 1.00 90.50 80 MET A C 1
ATOM 629 O O . MET A 1 80 ? 1.806 -4.662 11.816 1.00 90.50 80 MET A O 1
ATOM 633 N N . LEU A 1 81 ? 0.080 -3.737 10.719 1.00 89.38 81 LEU A N 1
ATOM 634 C CA . LEU A 1 81 ? -0.743 -3.553 11.909 1.00 89.38 81 LEU A CA 1
ATOM 635 C C . LEU A 1 81 ? -1.176 -4.921 12.467 1.00 89.38 81 LEU A C 1
ATOM 637 O O . LEU A 1 81 ? -0.976 -5.187 13.643 1.00 89.38 81 LEU A O 1
ATOM 641 N N . GLY A 1 82 ? -1.688 -5.826 11.633 1.00 88.81 82 GLY A N 1
ATOM 642 C CA . GLY A 1 82 ? -2.129 -7.150 12.083 1.00 88.81 82 GLY A CA 1
ATOM 643 C C . GLY A 1 82 ? -1.012 -8.010 12.684 1.00 88.81 82 GLY A C 1
ATOM 644 O O . GLY A 1 82 ? -1.254 -8.742 13.636 1.00 88.81 82 GLY A O 1
ATOM 645 N N . ALA A 1 83 ? 0.211 -7.908 12.161 1.00 90.38 83 ALA A N 1
ATOM 646 C CA . ALA A 1 83 ? 1.334 -8.738 12.596 1.00 90.38 83 ALA A CA 1
ATOM 647 C C . ALA A 1 83 ? 2.118 -8.171 13.791 1.00 90.38 83 ALA A C 1
ATOM 649 O O . ALA A 1 83 ? 2.787 -8.934 14.485 1.00 90.38 83 ALA A O 1
ATOM 650 N N . TYR A 1 84 ? 2.092 -6.851 14.013 1.00 89.56 84 TYR A N 1
ATOM 651 C CA . TYR A 1 84 ? 3.040 -6.197 14.926 1.00 89.56 84 TYR A CA 1
ATOM 652 C C . TYR A 1 84 ? 2.412 -5.201 15.908 1.00 89.56 84 TYR A C 1
ATOM 654 O O . TYR A 1 84 ? 3.149 -4.446 16.538 1.00 89.56 84 TYR A O 1
ATOM 662 N N . GLN A 1 85 ? 1.084 -5.150 16.056 1.00 87.50 85 GLN A N 1
ATOM 663 C CA . GLN A 1 85 ? 0.472 -4.282 17.069 1.00 87.50 85 GLN A CA 1
ATOM 664 C C . GLN A 1 85 ? 0.892 -4.679 18.503 1.00 87.50 85 GLN A C 1
ATOM 666 O O . GLN A 1 85 ? 0.946 -5.871 18.805 1.00 87.50 85 GLN A O 1
ATOM 671 N N . PRO A 1 86 ? 1.152 -3.699 19.396 1.00 88.12 86 PRO A N 1
ATOM 672 C CA . PRO A 1 86 ? 1.131 -2.253 19.151 1.00 88.12 86 PRO A CA 1
ATOM 673 C C . PRO A 1 86 ? 2.369 -1.766 18.371 1.00 88.12 86 PRO A C 1
ATOM 675 O O . PRO A 1 86 ? 3.505 -1.994 18.775 1.00 88.12 86 PRO A O 1
ATOM 678 N N . ILE A 1 87 ? 2.157 -1.035 17.266 1.00 90.06 87 ILE A N 1
ATOM 679 C CA . ILE A 1 87 ? 3.237 -0.495 16.422 1.00 90.06 87 ILE A CA 1
ATOM 680 C C . ILE A 1 87 ? 3.028 0.995 16.134 1.00 90.06 87 ILE A C 1
ATOM 682 O O . ILE A 1 87 ? 1.932 1.435 15.783 1.00 90.06 87 ILE A O 1
ATOM 686 N N . SER A 1 88 ? 4.091 1.791 16.276 1.00 90.38 88 SER A N 1
ATOM 687 C CA . SER A 1 88 ? 4.051 3.227 15.982 1.00 90.38 88 SER A 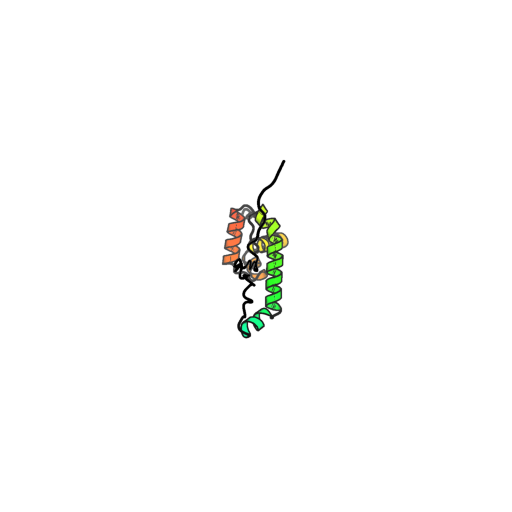CA 1
ATOM 688 C C . SER A 1 88 ? 4.188 3.509 14.482 1.00 90.38 88 SER A C 1
ATOM 690 O O . SER A 1 88 ? 4.802 2.745 13.740 1.00 90.38 88 SER A O 1
ATOM 692 N N . VAL A 1 89 ? 3.695 4.663 14.022 1.00 89.88 89 VAL A N 1
ATOM 693 C CA . VAL A 1 89 ? 3.852 5.105 12.619 1.00 89.88 89 VAL A CA 1
ATOM 694 C C . VAL A 1 89 ? 5.328 5.177 12.202 1.00 89.88 89 VAL A C 1
ATOM 696 O O . VAL A 1 89 ? 5.673 4.808 11.081 1.00 89.88 89 VAL A O 1
ATOM 699 N N . ASN A 1 90 ? 6.205 5.627 13.106 1.00 90.50 90 ASN A N 1
ATOM 700 C CA . ASN A 1 90 ? 7.648 5.675 12.860 1.00 90.50 90 ASN A CA 1
ATOM 701 C C . ASN A 1 90 ? 8.232 4.271 12.662 1.00 90.50 90 ASN A C 1
ATOM 703 O O . ASN A 1 90 ? 9.065 4.070 11.783 1.00 90.50 90 ASN A O 1
ATOM 707 N N . GLU A 1 91 ? 7.787 3.302 13.461 1.00 89.88 91 GLU A N 1
ATOM 708 C CA . GLU A 1 91 ? 8.223 1.910 13.353 1.00 89.88 91 GLU A CA 1
ATOM 709 C C . GLU A 1 91 ? 7.775 1.286 12.025 1.00 89.88 91 GLU A C 1
ATOM 711 O O . GLU A 1 91 ? 8.588 0.673 11.333 1.00 89.88 91 GLU A O 1
ATOM 716 N N . VAL A 1 92 ? 6.517 1.511 11.620 1.00 90.12 92 VAL A N 1
ATOM 717 C CA . VAL A 1 92 ? 6.008 1.062 10.311 1.00 90.12 92 VAL A CA 1
ATOM 718 C C . VAL A 1 92 ? 6.831 1.674 9.178 1.00 90.12 92 VAL A C 1
ATOM 720 O O . VAL A 1 92 ? 7.256 0.959 8.272 1.00 90.12 92 VAL A O 1
ATOM 723 N N . SER A 1 93 ? 7.094 2.981 9.237 1.00 91.12 93 SER A N 1
ATOM 724 C CA . SER A 1 93 ? 7.911 3.685 8.242 1.00 91.12 93 SER A CA 1
ATOM 725 C C . SER A 1 93 ? 9.314 3.078 8.134 1.00 91.12 93 SER A C 1
ATOM 727 O O . SER A 1 93 ? 9.756 2.754 7.032 1.00 91.12 93 SER A O 1
ATOM 729 N N . ARG A 1 94 ? 9.976 2.813 9.270 1.00 89.31 94 ARG A N 1
ATOM 730 C CA . ARG A 1 94 ? 11.318 2.216 9.291 1.00 89.31 94 ARG A CA 1
ATOM 731 C C . ARG A 1 94 ? 11.345 0.805 8.701 1.00 89.31 94 ARG A C 1
ATOM 733 O O . ARG A 1 94 ? 12.231 0.507 7.912 1.00 89.31 94 ARG A O 1
ATOM 740 N N . ARG A 1 95 ? 10.378 -0.049 9.054 1.00 87.06 95 ARG A N 1
ATOM 741 C CA . ARG A 1 95 ? 10.323 -1.447 8.580 1.00 87.06 95 ARG A CA 1
ATOM 742 C C . ARG A 1 95 ? 9.942 -1.579 7.111 1.00 87.06 95 ARG A C 1
ATOM 744 O O . ARG A 1 95 ? 10.342 -2.533 6.456 1.00 87.06 95 ARG A O 1
ATOM 751 N N . THR A 1 96 ? 9.129 -0.656 6.606 1.00 84.56 96 THR A N 1
ATOM 752 C CA . THR A 1 96 ? 8.631 -0.710 5.224 1.00 84.56 96 THR A CA 1
ATOM 753 C C . THR A 1 96 ? 9.474 0.104 4.250 1.00 84.56 96 THR A C 1
ATOM 755 O O . THR A 1 96 ? 9.274 -0.027 3.045 1.00 84.56 96 THR A O 1
ATOM 758 N N . HIS A 1 97 ? 10.396 0.935 4.750 1.00 88.06 97 HIS A N 1
ATOM 759 C CA . HIS A 1 97 ? 11.111 1.951 3.971 1.00 88.06 97 HIS A CA 1
ATOM 760 C C . HIS A 1 97 ? 10.171 2.918 3.224 1.00 88.06 97 HIS A C 1
ATOM 762 O O . HIS A 1 97 ? 10.540 3.494 2.204 1.00 88.06 97 HIS A O 1
ATOM 768 N N . ILE A 1 98 ? 8.948 3.104 3.730 1.00 89.00 98 ILE A N 1
ATOM 769 C CA . ILE A 1 98 ? 7.968 4.062 3.209 1.00 89.00 98 ILE A CA 1
ATOM 770 C C . ILE A 1 98 ? 8.001 5.306 4.090 1.00 89.00 98 ILE A C 1
ATOM 772 O O . ILE A 1 98 ? 8.092 5.201 5.315 1.00 89.00 98 ILE A O 1
ATOM 776 N N . ASP A 1 99 ? 7.905 6.493 3.496 1.00 92.06 99 ASP A N 1
ATOM 777 C CA . ASP A 1 99 ? 7.972 7.734 4.255 1.00 92.06 99 ASP A CA 1
ATOM 778 C C . ASP A 1 99 ? 6.791 7.899 5.229 1.00 92.06 99 ASP A C 1
ATOM 780 O O . ASP A 1 99 ? 5.649 7.485 4.994 1.00 92.06 99 ASP A O 1
ATOM 784 N N . LYS A 1 100 ? 7.075 8.546 6.361 1.00 92.38 100 LYS A N 1
ATOM 785 C CA . LYS A 1 100 ? 6.111 8.744 7.448 1.00 92.38 100 LYS A CA 1
ATOM 786 C C . LYS A 1 100 ? 4.863 9.511 7.005 1.00 92.38 100 LYS A C 1
ATOM 788 O O . LYS A 1 100 ? 3.764 9.222 7.491 1.00 92.38 100 LYS A O 1
ATOM 793 N N . ALA A 1 101 ? 5.015 10.506 6.130 1.00 92.94 101 ALA A N 1
ATOM 794 C CA . ALA A 1 101 ? 3.902 11.342 5.689 1.00 92.94 101 ALA A CA 1
ATOM 795 C C . ALA A 1 101 ? 2.917 10.528 4.843 1.00 92.94 101 ALA A C 1
ATOM 797 O O . ALA A 1 101 ? 1.700 10.646 5.010 1.00 92.94 101 ALA A O 1
ATOM 798 N N . TRP A 1 102 ? 3.439 9.652 3.990 1.00 91.19 102 TRP A N 1
ATOM 799 C CA . TRP A 1 102 ? 2.665 8.712 3.203 1.00 91.19 102 TRP A CA 1
ATOM 800 C C . TRP A 1 102 ? 1.963 7.678 4.087 1.00 91.19 102 TRP A C 1
ATOM 802 O O . TRP A 1 102 ? 0.743 7.536 3.969 1.00 91.19 102 TRP A O 1
ATOM 812 N N . ILE A 1 103 ? 2.667 7.050 5.043 1.00 92.44 103 ILE A N 1
ATOM 813 C CA . ILE A 1 103 ? 2.041 6.105 5.992 1.00 92.44 103 ILE A CA 1
ATOM 814 C C . ILE A 1 103 ? 0.900 6.791 6.751 1.00 92.44 103 ILE A C 1
ATOM 816 O O . ILE A 1 103 ? -0.205 6.260 6.836 1.00 92.44 103 ILE A O 1
ATOM 820 N N . SER A 1 104 ? 1.132 8.010 7.240 1.00 91.69 104 SER A N 1
ATOM 821 C CA . SER A 1 104 ? 0.115 8.790 7.953 1.00 91.69 104 SER A CA 1
ATOM 822 C C . SER A 1 104 ? -1.108 9.078 7.078 1.00 91.69 104 SER A C 1
ATOM 824 O O . SER A 1 104 ? -2.241 8.989 7.548 1.00 91.69 104 SER A O 1
ATOM 826 N N . ARG A 1 105 ? -0.903 9.411 5.797 1.00 91.50 105 ARG A N 1
ATOM 827 C CA . ARG A 1 105 ? -1.991 9.657 4.841 1.00 91.50 105 ARG A CA 1
ATOM 828 C C . ARG A 1 105 ? -2.809 8.391 4.579 1.00 91.50 105 ARG A C 1
ATOM 830 O O . ARG A 1 105 ? -4.035 8.470 4.573 1.00 91.50 105 ARG A O 1
ATOM 837 N N . SER A 1 106 ? -2.157 7.244 4.397 1.00 91.12 106 SER A N 1
ATOM 838 C CA . SER A 1 106 ? -2.854 5.969 4.192 1.00 91.12 106 SER A CA 1
ATOM 839 C C . SER A 1 106 ? -3.620 5.533 5.448 1.00 91.12 106 SER A C 1
ATOM 841 O O . SER A 1 106 ? -4.802 5.206 5.346 1.00 91.12 106 SER A O 1
ATOM 843 N N . LEU A 1 107 ? -3.032 5.665 6.645 1.00 91.75 107 LEU A N 1
ATOM 844 C CA . LEU A 1 107 ? -3.720 5.394 7.916 1.00 91.75 107 LEU A CA 1
ATOM 845 C C . LEU A 1 107 ? -4.979 6.250 8.100 1.00 91.75 107 LEU A C 1
ATOM 847 O O . LEU A 1 107 ? -6.013 5.726 8.502 1.00 91.75 107 LEU A O 1
ATOM 851 N N . ARG A 1 108 ? -4.940 7.545 7.751 1.00 91.50 108 ARG A N 1
ATOM 852 C CA . ARG A 1 108 ? -6.147 8.395 7.760 1.00 91.50 108 ARG A CA 1
ATOM 853 C C . ARG A 1 108 ? -7.219 7.877 6.805 1.00 91.50 108 ARG A C 1
ATOM 855 O O . ARG A 1 108 ? -8.387 7.842 7.170 1.00 91.50 108 ARG A O 1
ATOM 862 N N . GLY A 1 109 ? -6.828 7.451 5.603 1.00 90.44 109 GLY A N 1
ATOM 863 C CA . GLY A 1 109 ? -7.757 6.854 4.643 1.00 90.44 109 GLY A CA 1
ATOM 864 C C . GLY A 1 109 ? -8.365 5.540 5.142 1.00 90.44 109 GLY A C 1
ATOM 865 O O . GLY A 1 109 ? -9.536 5.267 4.896 1.00 90.44 109 GLY A O 1
ATOM 866 N N . LEU A 1 110 ? -7.590 4.716 5.851 1.00 91.12 110 LEU A N 1
ATOM 867 C CA . LEU A 1 110 ? -8.073 3.486 6.486 1.00 91.12 110 LEU A CA 1
ATOM 868 C C . LEU A 1 110 ? -9.035 3.772 7.651 1.00 91.12 110 LEU A C 1
ATOM 870 O O . LEU A 1 110 ? -10.084 3.138 7.720 1.00 91.12 110 LEU A O 1
ATOM 874 N N . LEU A 1 111 ? -8.728 4.758 8.503 1.00 92.25 111 LEU A N 1
ATOM 875 C CA . LEU A 1 111 ? -9.610 5.215 9.587 1.00 92.25 111 LEU A CA 1
ATOM 876 C C . LEU A 1 111 ? -10.936 5.762 9.047 1.00 92.25 111 LEU A C 1
ATOM 878 O O . LEU A 1 111 ? -11.998 5.384 9.527 1.00 92.25 111 LEU A O 1
ATOM 882 N N . HIS A 1 112 ? -10.887 6.611 8.016 1.00 91.38 112 HIS A N 1
ATOM 883 C CA . HIS A 1 112 ? -12.085 7.184 7.394 1.00 91.38 112 HIS A CA 1
ATOM 884 C C . HIS A 1 112 ? -13.011 6.107 6.811 1.00 91.38 112 HIS A C 1
ATOM 886 O O . HIS A 1 112 ? -14.228 6.241 6.847 1.00 91.38 112 HIS A O 1
ATOM 892 N N . ARG A 1 113 ? -12.437 5.019 6.285 1.00 89.19 113 ARG A N 1
ATOM 893 C CA . ARG A 1 113 ? -13.181 3.854 5.780 1.00 89.19 113 ARG A CA 1
ATOM 894 C C . ARG A 1 113 ? -13.565 2.853 6.877 1.00 89.19 113 ARG A C 1
ATOM 896 O O . ARG A 1 113 ? -14.082 1.795 6.548 1.00 89.19 113 ARG A O 1
ATOM 903 N N . GLN A 1 114 ? -13.288 3.160 8.147 1.00 90.38 114 GLN A N 1
ATOM 904 C CA . GLN A 1 114 ? -13.568 2.300 9.303 1.00 90.38 114 GLN A CA 1
ATOM 905 C C . GLN A 1 114 ? -12.905 0.911 9.220 1.00 90.38 114 GLN A C 1
ATOM 907 O O . GLN A 1 114 ? -13.379 -0.055 9.808 1.00 90.38 114 GLN A O 1
ATOM 912 N N . LEU A 1 115 ? -11.781 0.806 8.503 1.00 88.81 115 LEU A N 1
ATOM 913 C CA . LEU A 1 115 ? -11.031 -0.449 8.355 1.00 88.81 115 LEU A CA 1
ATOM 914 C C . LEU A 1 115 ? -10.036 -0.686 9.495 1.00 88.81 115 LEU A C 1
ATOM 916 O O . LEU A 1 115 ? -9.540 -1.796 9.662 1.00 88.81 115 LEU A O 1
ATOM 920 N N . ILE A 1 116 ? -9.719 0.362 10.253 1.00 90.81 116 ILE A N 1
ATOM 921 C CA . ILE A 1 116 ? -8.906 0.308 11.468 1.00 90.81 116 ILE A CA 1
ATOM 922 C C . ILE A 1 116 ? -9.521 1.236 12.513 1.00 90.81 116 ILE A C 1
ATOM 924 O O . ILE A 1 116 ? -10.220 2.190 12.165 1.00 90.81 116 ILE A O 1
ATOM 928 N N . THR A 1 117 ? -9.212 0.997 13.782 1.00 90.38 117 THR A N 1
ATOM 929 C CA . THR A 1 117 ? -9.568 1.882 14.893 1.00 90.38 117 THR A CA 1
ATOM 930 C C . THR A 1 117 ? -8.306 2.449 15.531 1.00 90.38 117 THR A C 1
ATOM 932 O O . THR A 1 117 ? -7.238 1.834 15.510 1.00 90.38 117 THR A O 1
ATOM 935 N N . LYS A 1 118 ? -8.411 3.663 16.075 1.00 83.88 118 LYS A N 1
ATOM 936 C CA . LYS A 1 118 ? -7.372 4.212 16.945 1.00 83.88 118 LYS A CA 1
ATOM 937 C C . LYS A 1 118 ? -7.702 3.768 18.376 1.00 83.88 118 LYS A C 1
ATOM 939 O O . LYS A 1 118 ? -8.864 3.911 18.757 1.00 83.88 118 LYS A O 1
ATOM 944 N N . PRO A 1 119 ? -6.740 3.249 19.160 1.00 77.94 119 PRO A N 1
ATOM 945 C CA . PRO A 1 119 ? -6.986 2.996 20.573 1.00 77.94 119 PRO A CA 1
ATOM 946 C C . PRO A 1 119 ? -7.448 4.292 21.250 1.00 77.94 119 PRO A C 1
ATOM 948 O O . PRO A 1 119 ? -6.914 5.368 20.955 1.00 77.94 119 PRO A O 1
ATOM 951 N N . ALA A 1 120 ? -8.468 4.181 22.105 1.00 65.88 120 ALA A N 1
ATOM 952 C CA . ALA A 1 120 ? -8.875 5.276 22.975 1.00 65.88 120 ALA A CA 1
ATOM 953 C C . ALA A 1 120 ? -7.675 5.634 23.863 1.00 65.88 120 ALA A C 1
ATOM 955 O O . ALA A 1 120 ? -7.026 4.736 24.402 1.00 65.88 120 ALA A O 1
ATOM 956 N N . HIS A 1 121 ? -7.322 6.920 23.895 1.00 52.41 121 HIS A N 1
ATOM 957 C CA . HIS A 1 121 ? -6.285 7.425 24.792 1.00 52.41 121 HIS A CA 1
ATOM 958 C C . HIS A 1 121 ? -6.773 7.399 26.233 1.00 52.41 121 HIS A C 1
ATOM 960 O O . HIS A 1 121 ? -7.970 7.705 26.434 1.00 52.41 121 HIS A O 1
#

Secondary structure (DSSP, 8-state):
-----------------------------------HHHHHHHH-HHHHHHHHHHHHHHHHHHHHHHHH---HHHHHHHHHHHHH-S--HHHHHHHHT--HHHHHHHHHHHHHTTSS-PPP-

pLDDT: mean 74.82, std 20.45, range [26.59, 94.88]